Protein AF-A0A2U2RQ78-F1 (afdb_monomer_lite)

Sequence (91 aa):
MHPFADDNGRTGRQILNMMLMQAGYEPIAIRHDAGSTYAGRLEQWQAYGNPVPLACMVADCVVREQCRIGKIVSDIRRGHPIAGHARGIRE

Organism: Bifidobacterium longum (NCBI:txid216816)

Foldseek 3Di:
DQPDPDCSVVVVLVVVQVVCVVVVAHRFDPDPDPPLPCVVLVCCCVVVVDNVSNVVSVVVRSVVVVVVVVVQVVCVVVVHPRPDPPDDPDD

pLDDT: mean 85.15, std 15.86, range [39.53, 97.62]

InterPro domains:
  IPR003812 Fido domain [PS51459] (1-60)
  IPR036597 Fido-like domain superfamily [G3DSA:1.10.3290.10] (1-76)
  IPR036597 Fido-like domain superfamily [SSF140931] (2-74)

Structure (mmCIF, N/CA/C/O backbone):
data_AF-A0A2U2RQ78-F1
#
_entry.id   AF-A0A2U2RQ78-F1
#
loop_
_atom_site.group_PDB
_atom_site.id
_atom_site.type_symbol
_atom_site.label_atom_id
_atom_site.label_alt_id
_atom_site.label_comp_id
_atom_site.label_asym_id
_atom_site.label_entity_id
_atom_site.label_seq_id
_atom_site.pdbx_PDB_ins_code
_atom_site.Cartn_x
_atom_site.Cartn_y
_atom_site.Cartn_z
_atom_site.occupancy
_atom_site.B_iso_or_equiv
_atom_site.auth_seq_id
_atom_site.auth_comp_id
_atom_site.auth_asym_id
_atom_site.auth_atom_id
_atom_site.pdbx_PDB_model_num
ATOM 1 N N . MET A 1 1 ? 5.100 6.383 -16.015 1.00 67.56 1 MET A N 1
ATOM 2 C CA . MET A 1 1 ? 4.999 7.859 -15.942 1.00 67.56 1 MET A CA 1
ATOM 3 C C . MET A 1 1 ? 5.694 8.330 -14.669 1.00 67.56 1 MET A C 1
ATOM 5 O O . MET A 1 1 ? 5.412 7.767 -13.620 1.00 67.56 1 MET A O 1
ATOM 9 N N . HIS A 1 2 ? 6.610 9.297 -14.766 1.00 83.00 2 HIS A N 1
ATOM 10 C CA . HIS A 1 2 ? 7.363 9.896 -13.648 1.00 83.00 2 HIS A CA 1
ATOM 11 C C . HIS A 1 2 ? 7.381 11.425 -13.861 1.00 83.00 2 HIS A C 1
ATOM 13 O O . HIS A 1 2 ? 8.374 11.961 -14.343 1.00 83.00 2 HIS A O 1
ATOM 19 N N . PRO A 1 3 ? 6.232 12.106 -13.683 1.00 89.56 3 PRO A N 1
ATOM 20 C CA . PRO A 1 3 ? 6.042 13.477 -14.165 1.00 89.56 3 PRO A CA 1
ATOM 21 C C . PRO A 1 3 ? 6.747 14.558 -13.334 1.00 89.56 3 PRO A C 1
ATOM 23 O O . PRO A 1 3 ? 6.887 15.679 -13.813 1.00 89.56 3 PRO A O 1
ATOM 26 N N . PHE A 1 4 ? 7.165 14.257 -12.103 1.00 91.56 4 PHE A N 1
ATOM 27 C CA . PHE A 1 4 ? 7.844 15.215 -11.225 1.00 91.56 4 PHE A CA 1
ATOM 28 C C . PHE A 1 4 ? 9.353 14.962 -11.182 1.00 91.56 4 PHE A C 1
ATOM 30 O O . PHE A 1 4 ? 9.789 13.833 -11.400 1.00 91.56 4 PHE A O 1
ATOM 37 N N . ALA A 1 5 ? 10.139 15.993 -10.859 1.00 87.44 5 ALA A N 1
ATOM 38 C CA . ALA A 1 5 ? 11.597 15.884 -10.730 1.00 87.44 5 ALA A CA 1
ATOM 39 C C . ALA A 1 5 ? 12.036 14.993 -9.552 1.00 87.44 5 ALA A C 1
ATOM 41 O O . ALA A 1 5 ? 13.073 14.344 -9.628 1.00 87.44 5 ALA A O 1
ATOM 42 N N . ASP A 1 6 ? 11.232 14.945 -8.489 1.00 87.12 6 ASP A N 1
ATOM 43 C CA . ASP A 1 6 ? 11.401 14.048 -7.348 1.00 87.12 6 ASP A CA 1
ATOM 44 C C . ASP A 1 6 ? 10.012 13.683 -6.787 1.00 87.12 6 ASP A C 1
ATOM 46 O O . ASP A 1 6 ? 8.985 14.196 -7.238 1.00 87.12 6 ASP A O 1
ATOM 50 N N . ASP A 1 7 ? 9.953 12.789 -5.805 1.00 86.81 7 ASP A N 1
ATOM 51 C CA . ASP A 1 7 ? 8.767 12.507 -4.986 1.00 86.81 7 ASP A CA 1
ATOM 52 C C . ASP A 1 7 ? 7.581 11.819 -5.646 1.00 86.81 7 ASP A C 1
ATOM 54 O O . ASP A 1 7 ? 6.548 11.600 -5.008 1.00 86.81 7 ASP A O 1
ATOM 58 N N . ASN A 1 8 ? 7.754 11.315 -6.861 1.00 88.94 8 ASN A N 1
ATOM 59 C CA . ASN A 1 8 ? 6.751 10.501 -7.546 1.00 88.94 8 ASN A CA 1
ATOM 60 C C . ASN A 1 8 ? 6.259 9.320 -6.690 1.00 88.94 8 ASN A C 1
ATOM 62 O O . ASN A 1 8 ? 5.071 9.000 -6.691 1.00 88.94 8 ASN A O 1
ATOM 66 N N . GLY A 1 9 ? 7.144 8.704 -5.898 1.00 87.50 9 GLY A N 1
ATOM 67 C CA . GLY A 1 9 ? 6.768 7.636 -4.970 1.00 87.50 9 GLY A CA 1
ATOM 68 C C . GLY A 1 9 ? 5.883 8.114 -3.811 1.00 87.50 9 GLY A C 1
ATOM 69 O O . GLY A 1 9 ? 4.949 7.407 -3.431 1.00 87.50 9 GLY A O 1
ATOM 70 N N . ARG A 1 10 ? 6.149 9.306 -3.252 1.00 89.31 10 ARG A N 1
ATOM 71 C CA . ARG A 1 10 ? 5.308 9.909 -2.203 1.00 89.31 10 ARG A CA 1
ATOM 72 C C . ARG A 1 10 ? 3.943 10.273 -2.779 1.00 89.31 10 ARG A C 1
ATOM 74 O O . ARG A 1 10 ? 2.934 9.814 -2.249 1.00 89.31 10 ARG A O 1
ATOM 81 N N . THR A 1 11 ? 3.918 10.997 -3.895 1.00 92.56 11 THR A N 1
ATOM 82 C CA . THR A 1 11 ? 2.686 11.410 -4.578 1.00 92.56 11 THR A CA 1
ATOM 83 C C . THR A 1 11 ? 1.842 10.213 -5.011 1.00 92.56 11 THR A C 1
ATOM 85 O O . THR A 1 11 ? 0.643 10.190 -4.753 1.00 92.56 11 THR A O 1
ATOM 88 N N . GLY A 1 12 ? 2.454 9.166 -5.574 1.00 91.38 12 GLY A N 1
ATOM 89 C CA . GLY A 1 12 ? 1.745 7.949 -5.974 1.00 91.38 12 GLY A CA 1
ATOM 90 C C . GLY A 1 12 ? 1.041 7.252 -4.808 1.00 91.38 12 GLY A C 1
ATOM 91 O O . GLY A 1 12 ? -0.107 6.835 -4.945 1.00 91.38 12 GLY A O 1
ATOM 92 N N . ARG A 1 13 ? 1.677 7.187 -3.630 1.00 92.06 13 ARG A N 1
ATOM 93 C CA . ARG A 1 13 ? 1.036 6.636 -2.424 1.00 92.06 13 ARG A CA 1
ATOM 94 C C . ARG A 1 13 ? -0.099 7.518 -1.906 1.00 92.06 13 ARG A C 1
ATOM 96 O O . ARG A 1 13 ? -1.097 6.982 -1.436 1.00 92.06 13 ARG A O 1
ATOM 103 N N . GLN A 1 14 ? 0.025 8.842 -2.008 1.00 94.50 14 GLN A N 1
ATOM 104 C CA . GLN A 1 14 ? -1.071 9.741 -1.634 1.00 94.50 14 GLN A CA 1
ATOM 105 C C . GLN A 1 14 ? -2.271 9.589 -2.568 1.00 94.50 14 GLN A C 1
ATOM 107 O O . GLN A 1 14 ? -3.398 9.499 -2.094 1.00 94.50 14 GLN A O 1
ATOM 112 N N . ILE A 1 15 ? -2.035 9.473 -3.877 1.00 94.94 15 ILE A N 1
ATOM 113 C CA . ILE A 1 15 ? -3.094 9.201 -4.856 1.00 94.94 15 ILE A CA 1
ATOM 114 C C . ILE A 1 15 ? -3.757 7.846 -4.578 1.00 94.94 15 ILE A C 1
ATOM 116 O O . ILE A 1 15 ? -4.981 7.762 -4.566 1.00 94.94 15 ILE A O 1
ATOM 120 N N . LEU A 1 16 ? -2.975 6.799 -4.290 1.00 94.00 16 LEU A N 1
ATOM 121 C CA . LEU A 1 16 ? -3.513 5.493 -3.896 1.00 94.00 16 LEU A CA 1
ATOM 122 C C . LEU A 1 16 ? -4.434 5.606 -2.672 1.00 94.00 16 LEU A C 1
ATOM 124 O O . LEU A 1 16 ? -5.550 5.093 -2.693 1.00 94.00 16 LEU A O 1
ATOM 128 N N . ASN A 1 17 ? -3.993 6.299 -1.621 1.00 96.19 17 ASN A N 1
ATOM 129 C CA . ASN A 1 17 ? -4.811 6.504 -0.426 1.00 96.19 17 ASN A CA 1
ATOM 130 C C . ASN A 1 17 ? -6.062 7.337 -0.719 1.00 96.19 17 ASN A C 1
ATOM 132 O O . ASN A 1 17 ? -7.128 7.023 -0.200 1.00 96.19 17 ASN A O 1
ATOM 136 N N . MET A 1 18 ? -5.971 8.348 -1.584 1.00 97.56 18 MET A N 1
ATOM 137 C CA . MET A 1 18 ? -7.138 9.104 -2.037 1.00 97.56 18 MET A CA 1
ATOM 138 C C . MET A 1 18 ? -8.161 8.195 -2.733 1.00 97.56 18 MET A C 1
ATOM 140 O O . MET A 1 18 ? -9.342 8.262 -2.406 1.00 97.56 18 MET A O 1
ATOM 144 N N . MET A 1 19 ? -7.721 7.315 -3.637 1.00 96.88 19 MET A N 1
ATOM 145 C CA . MET A 1 19 ? -8.600 6.357 -4.321 1.00 96.88 19 MET A CA 1
ATOM 146 C C . MET A 1 19 ? -9.254 5.373 -3.343 1.00 96.88 19 MET A C 1
ATOM 148 O O . MET A 1 19 ? -10.445 5.093 -3.459 1.00 96.88 19 MET A O 1
ATOM 152 N N . LEU A 1 20 ? -8.501 4.879 -2.354 1.00 96.44 20 LEU A N 1
ATOM 153 C CA . LEU A 1 20 ? -9.036 4.014 -1.297 1.00 96.44 20 LEU A CA 1
ATOM 154 C C . LEU A 1 20 ? -10.127 4.729 -0.490 1.00 96.44 20 LEU A C 1
ATOM 156 O O . LEU A 1 20 ? -11.215 4.181 -0.324 1.00 96.44 20 LEU A O 1
ATOM 160 N N . MET A 1 21 ? -9.876 5.974 -0.076 1.00 96.38 21 MET A N 1
ATOM 161 C CA . MET A 1 21 ? -10.851 6.789 0.657 1.00 96.38 21 MET A CA 1
ATOM 162 C C . MET A 1 21 ? -12.106 7.081 -0.170 1.00 96.38 21 MET A C 1
ATOM 164 O O . MET A 1 21 ? -13.214 6.982 0.348 1.00 96.38 21 MET A O 1
ATOM 168 N N . GLN A 1 22 ? -11.962 7.375 -1.466 1.00 97.62 22 GLN A N 1
ATOM 169 C CA . GLN A 1 22 ? -13.105 7.549 -2.372 1.00 97.62 22 GLN A CA 1
ATOM 170 C C . GLN A 1 22 ? -13.958 6.278 -2.503 1.00 97.62 22 GLN A C 1
ATOM 172 O O . GLN A 1 22 ? -15.164 6.373 -2.711 1.00 97.62 22 GLN A O 1
ATOM 177 N N . ALA A 1 23 ? -13.347 5.102 -2.348 1.00 96.81 23 ALA A N 1
ATOM 178 C CA . ALA A 1 23 ? -14.030 3.812 -2.332 1.00 96.81 23 ALA A CA 1
ATOM 179 C C . ALA A 1 23 ? -14.535 3.390 -0.932 1.00 96.81 23 ALA A C 1
ATOM 181 O O . ALA A 1 23 ? -15.066 2.291 -0.787 1.00 96.81 23 ALA A O 1
ATOM 182 N N . GLY A 1 24 ? -14.387 4.236 0.095 1.00 95.19 24 GLY A N 1
ATOM 183 C CA . GLY A 1 24 ? -14.847 3.962 1.462 1.00 95.19 24 GLY A CA 1
ATOM 184 C C . GLY A 1 24 ? -13.886 3.128 2.314 1.00 95.19 24 GLY A C 1
ATOM 185 O O . GLY A 1 24 ? -14.274 2.651 3.380 1.00 95.19 24 GLY A O 1
ATOM 186 N N . TYR A 1 25 ? -12.642 2.943 1.868 1.00 95.12 25 TYR A N 1
ATOM 187 C CA . TYR A 1 25 ? -11.587 2.309 2.655 1.00 95.12 25 TYR A CA 1
ATOM 188 C C . TYR A 1 25 ? -10.762 3.347 3.415 1.00 95.12 25 TYR A C 1
ATOM 190 O O . TYR A 1 25 ? -10.527 4.458 2.947 1.00 95.12 25 TYR A O 1
ATOM 198 N N . GLU A 1 26 ? -10.255 2.950 4.575 1.00 92.94 26 GLU A N 1
ATOM 199 C CA . GLU A 1 26 ? -9.308 3.755 5.342 1.00 92.94 26 GLU A CA 1
ATOM 200 C C . GLU A 1 26 ? -7.949 3.844 4.625 1.00 92.94 26 GLU A C 1
ATOM 202 O O . GLU A 1 26 ? -7.534 2.885 3.958 1.00 92.94 26 GLU A O 1
ATOM 207 N N . PRO A 1 27 ? -7.225 4.971 4.756 1.00 94.44 27 PRO A N 1
ATOM 208 C CA . PRO A 1 27 ? -5.909 5.119 4.157 1.00 94.44 27 PRO A CA 1
ATOM 209 C C . PRO A 1 27 ? -4.925 4.119 4.770 1.00 94.44 27 PRO A C 1
ATOM 211 O O . PRO A 1 27 ? -4.919 3.871 5.977 1.00 94.44 27 PRO A O 1
ATOM 214 N N . ILE A 1 28 ? -4.045 3.573 3.934 1.00 94.44 28 ILE A N 1
ATOM 215 C CA . ILE A 1 28 ? -3.092 2.547 4.347 1.00 94.44 28 ILE A CA 1
ATOM 216 C C . ILE A 1 28 ? -1.688 3.108 4.556 1.00 94.44 28 ILE A C 1
ATOM 218 O O . ILE A 1 28 ? -1.213 3.996 3.841 1.00 94.44 28 ILE A O 1
ATOM 222 N N . ALA A 1 29 ? -0.983 2.513 5.517 1.00 90.00 29 ALA A N 1
ATOM 223 C CA . ALA A 1 29 ? 0.437 2.739 5.734 1.00 90.00 29 ALA A CA 1
ATOM 224 C C . ALA A 1 29 ? 1.254 1.614 5.081 1.00 90.00 29 ALA A C 1
ATOM 226 O O . ALA A 1 29 ? 1.429 0.526 5.638 1.00 90.00 29 ALA A O 1
ATOM 227 N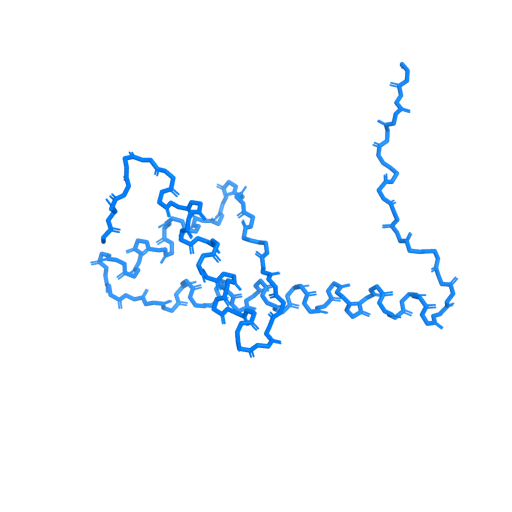 N . ILE A 1 30 ? 1.798 1.888 3.895 1.00 86.94 30 ILE A N 1
ATOM 228 C CA . ILE A 1 30 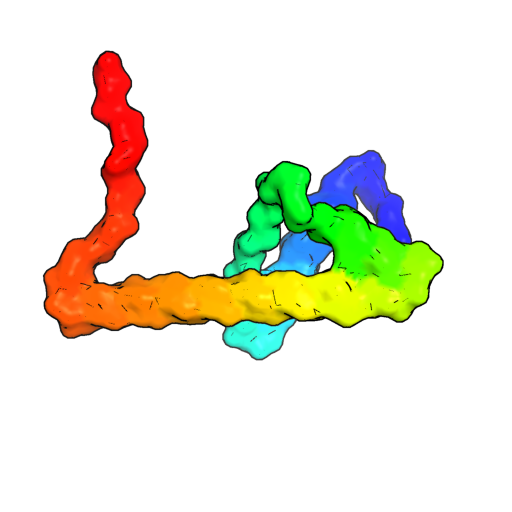? 2.776 1.002 3.257 1.00 86.94 30 ILE A CA 1
ATOM 229 C C . ILE A 1 30 ? 4.130 1.262 3.921 1.00 86.94 30 ILE A C 1
ATOM 231 O O . ILE A 1 30 ? 4.777 2.280 3.664 1.00 86.94 30 ILE A O 1
ATOM 235 N N . ARG A 1 31 ? 4.535 0.361 4.822 1.00 75.69 31 ARG A N 1
ATOM 236 C CA . ARG A 1 31 ? 5.819 0.454 5.525 1.00 75.69 31 ARG A CA 1
ATOM 237 C C . ARG A 1 31 ? 6.973 0.331 4.535 1.00 75.69 31 ARG A C 1
ATOM 239 O O . ARG A 1 31 ? 6.988 -0.565 3.700 1.00 75.69 31 ARG A O 1
ATOM 246 N N . HIS A 1 32 ? 7.961 1.204 4.694 1.00 65.25 32 HIS A N 1
ATOM 247 C CA . HIS A 1 32 ? 9.276 1.025 4.098 1.00 65.25 32 HIS A CA 1
ATOM 248 C C . HIS A 1 32 ? 10.054 0.045 4.982 1.00 65.25 32 HIS A C 1
ATOM 250 O O . HIS A 1 32 ? 10.749 0.454 5.911 1.00 65.25 32 HIS A O 1
ATOM 256 N N . ASP A 1 33 ? 9.852 -1.254 4.794 1.00 56.03 33 ASP A N 1
ATOM 257 C CA . ASP A 1 33 ? 10.692 -2.262 5.431 1.00 56.03 33 ASP A CA 1
ATOM 258 C C . ASP A 1 33 ? 11.847 -2.655 4.506 1.00 56.03 33 ASP A C 1
ATOM 260 O O . ASP A 1 33 ? 11.761 -2.581 3.284 1.00 56.03 33 ASP A O 1
ATOM 264 N N . ALA A 1 34 ? 12.963 -3.070 5.105 1.00 51.81 34 ALA A N 1
ATOM 265 C CA . ALA A 1 34 ? 14.165 -3.472 4.376 1.00 51.81 34 ALA A CA 1
ATOM 266 C C . ALA A 1 34 ? 13.972 -4.747 3.521 1.00 51.81 34 ALA A C 1
ATOM 268 O O . ALA A 1 34 ? 14.902 -5.155 2.834 1.00 51.81 34 ALA A O 1
ATOM 269 N N . GLY A 1 35 ? 12.792 -5.385 3.573 1.00 54.69 35 GLY A N 1
ATOM 270 C CA . GLY A 1 35 ? 12.528 -6.698 2.976 1.00 54.69 35 GLY A CA 1
ATOM 271 C C . GLY A 1 35 ? 11.220 -6.845 2.190 1.00 54.69 35 GLY A C 1
ATOM 272 O O . GLY A 1 35 ? 11.074 -7.838 1.483 1.00 54.69 35 GLY A O 1
ATOM 273 N N . SER A 1 36 ? 10.277 -5.897 2.241 1.00 62.25 36 SER A N 1
ATOM 274 C CA . SER A 1 36 ? 9.121 -5.876 1.340 1.00 62.25 36 SER A CA 1
ATOM 275 C C . SER A 1 36 ? 9.315 -4.722 0.361 1.00 62.25 36 SER A C 1
ATOM 277 O O . SER A 1 36 ? 9.052 -3.546 0.616 1.00 62.25 36 SER A O 1
ATOM 279 N N . THR A 1 37 ? 9.855 -5.072 -0.800 1.00 74.31 37 THR A N 1
ATOM 280 C CA . THR A 1 37 ? 10.156 -4.118 -1.854 1.00 74.31 37 THR A CA 1
ATOM 281 C C . THR A 1 37 ? 8.839 -3.698 -2.497 1.00 74.31 37 THR A C 1
ATOM 283 O O . THR A 1 37 ? 8.466 -4.197 -3.550 1.00 74.31 37 THR A O 1
ATOM 286 N N . TYR A 1 38 ? 8.103 -2.761 -1.890 1.00 85.81 38 TYR A N 1
ATOM 287 C CA . TYR A 1 38 ? 7.046 -2.015 -2.589 1.00 85.81 38 TYR A CA 1
ATOM 288 C C . TYR A 1 38 ? 7.513 -1.651 -4.008 1.00 85.81 38 TYR A C 1
ATOM 290 O O . TYR A 1 38 ? 6.793 -1.871 -4.974 1.00 85.81 38 TYR A O 1
ATOM 298 N N . ALA A 1 39 ? 8.770 -1.201 -4.117 1.00 86.00 39 ALA A N 1
ATOM 299 C CA . ALA A 1 39 ? 9.465 -0.955 -5.374 1.00 86.00 39 ALA A CA 1
ATOM 300 C C . ALA A 1 39 ? 9.553 -2.191 -6.287 1.00 86.00 39 ALA A C 1
ATOM 302 O O . ALA A 1 39 ? 9.219 -2.083 -7.454 1.00 86.00 39 ALA A O 1
ATOM 303 N N . GLY A 1 40 ? 9.922 -3.364 -5.770 1.00 89.75 40 GLY A N 1
ATOM 304 C CA . GLY A 1 40 ? 10.015 -4.606 -6.546 1.00 89.75 40 GLY A CA 1
ATOM 305 C C . GLY A 1 40 ? 8.648 -5.159 -6.952 1.00 89.75 40 GLY A C 1
ATOM 306 O O . GLY A 1 40 ? 8.468 -5.629 -8.066 1.00 89.75 40 GLY A O 1
ATOM 307 N N . ARG A 1 41 ? 7.626 -5.048 -6.096 1.00 91.00 41 ARG A N 1
ATOM 308 C CA . ARG A 1 41 ? 6.240 -5.389 -6.463 1.00 91.00 41 ARG A CA 1
ATOM 309 C C . ARG A 1 41 ? 5.683 -4.430 -7.515 1.00 91.00 41 ARG A C 1
ATOM 311 O O . ARG A 1 41 ? 4.942 -4.855 -8.394 1.00 91.00 41 ARG A O 1
ATOM 318 N N . LEU A 1 42 ? 6.043 -3.151 -7.429 1.00 89.56 42 LEU A N 1
ATOM 319 C CA . LEU A 1 42 ? 5.711 -2.153 -8.440 1.00 89.56 42 LEU A CA 1
ATOM 320 C C . LEU A 1 42 ? 6.457 -2.426 -9.754 1.00 89.56 42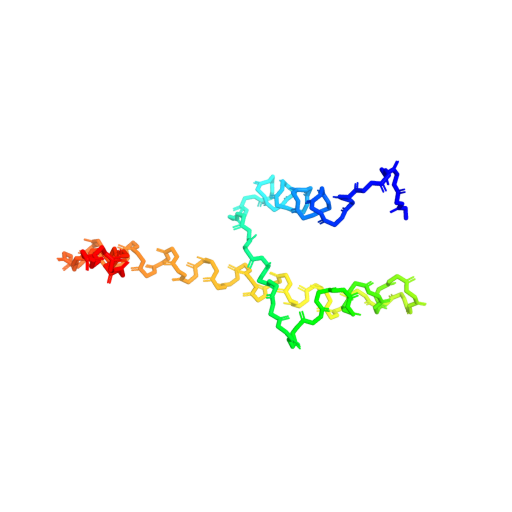 LEU A C 1
ATOM 322 O O . LEU A 1 42 ? 5.850 -2.343 -10.816 1.00 89.56 42 LEU A O 1
ATOM 326 N N . GLU A 1 43 ? 7.728 -2.816 -9.685 1.00 91.00 43 GLU A N 1
ATOM 327 C CA . GLU A 1 43 ? 8.533 -3.238 -10.833 1.00 91.00 43 GLU A CA 1
ATOM 328 C C . GLU A 1 43 ? 7.935 -4.476 -11.510 1.00 91.00 43 GLU A C 1
ATOM 330 O O . GLU A 1 43 ? 7.819 -4.489 -12.731 1.00 91.00 43 GLU A O 1
ATOM 335 N N . GLN A 1 44 ? 7.448 -5.464 -10.746 1.00 94.50 44 GLN A N 1
ATOM 336 C CA . GLN A 1 44 ? 6.744 -6.628 -11.306 1.00 94.50 44 GLN A CA 1
ATOM 337 C C . GLN A 1 44 ? 5.570 -6.224 -12.202 1.00 94.50 44 GLN A C 1
ATOM 339 O O . GLN A 1 44 ? 5.332 -6.834 -13.246 1.00 94.50 44 GLN A O 1
ATOM 344 N N . TRP A 1 45 ? 4.869 -5.153 -11.838 1.00 94.25 45 TRP A N 1
ATOM 345 C CA . TRP A 1 45 ? 3.820 -4.613 -12.684 1.00 94.25 45 TRP A CA 1
ATOM 346 C C . TRP A 1 45 ? 4.380 -3.800 -13.855 1.00 94.25 45 TRP A C 1
ATOM 348 O O . TRP A 1 45 ? 3.968 -4.002 -14.993 1.00 94.25 45 TRP A O 1
ATOM 358 N N . GLN A 1 46 ? 5.325 -2.896 -13.606 1.00 91.19 46 GLN A N 1
ATOM 359 C CA . GLN A 1 46 ? 5.831 -1.968 -14.621 1.00 91.19 46 GLN A CA 1
ATOM 360 C C . GLN A 1 46 ? 6.650 -2.650 -15.722 1.00 91.19 46 GLN A C 1
ATOM 362 O O . GLN A 1 46 ? 6.500 -2.298 -16.888 1.00 91.19 46 GLN A O 1
ATOM 367 N N . ALA A 1 47 ? 7.513 -3.595 -15.353 1.00 94.75 47 ALA A N 1
ATOM 368 C CA . ALA A 1 47 ? 8.428 -4.273 -16.264 1.00 94.75 47 ALA A CA 1
ATOM 369 C C . ALA A 1 47 ? 7.826 -5.553 -16.857 1.00 94.75 47 ALA A C 1
ATOM 371 O O . ALA A 1 47 ? 8.078 -5.862 -18.019 1.00 94.75 47 ALA A O 1
ATOM 372 N N . TYR A 1 48 ? 7.005 -6.277 -16.086 1.00 96.00 48 TYR A N 1
ATOM 373 C CA . TYR A 1 48 ? 6.495 -7.597 -16.481 1.00 96.00 48 TYR A CA 1
ATOM 374 C C . TYR A 1 48 ? 4.968 -7.660 -16.609 1.00 96.00 48 TYR A C 1
ATOM 376 O O . TYR A 1 48 ? 4.417 -8.724 -16.882 1.00 96.00 48 TYR A O 1
ATOM 384 N N . GLY A 1 49 ? 4.259 -6.544 -16.410 1.00 96.50 49 GLY A N 1
ATOM 385 C CA . GLY A 1 49 ? 2.804 -6.484 -16.559 1.00 96.50 49 GLY A CA 1
ATOM 386 C C . GLY A 1 49 ? 2.027 -7.265 -15.496 1.00 96.50 49 GLY A C 1
ATOM 387 O O . GLY A 1 49 ? 0.831 -7.474 -15.669 1.00 96.50 49 GLY A O 1
ATOM 388 N N . ASN A 1 50 ? 2.671 -7.696 -14.405 1.00 96.56 50 ASN A N 1
ATOM 389 C CA . ASN A 1 50 ? 2.045 -8.495 -13.355 1.00 96.56 50 ASN A CA 1
ATOM 390 C C . ASN A 1 50 ? 1.625 -7.625 -12.149 1.00 96.56 50 ASN A C 1
ATOM 392 O O . ASN A 1 50 ? 2.465 -7.321 -11.299 1.00 96.56 50 ASN A O 1
ATOM 396 N N . PRO A 1 51 ? 0.337 -7.248 -12.016 1.00 95.31 51 PRO A N 1
ATOM 397 C CA . PRO A 1 51 ? -0.131 -6.405 -10.916 1.00 95.31 51 PRO A CA 1
ATOM 398 C C . PRO A 1 51 ? -0.341 -7.174 -9.605 1.00 95.31 51 PRO A C 1
ATOM 400 O O . PRO A 1 51 ? -0.463 -6.554 -8.546 1.00 95.31 51 PRO A O 1
ATOM 403 N N . VAL A 1 52 ? -0.412 -8.511 -9.657 1.00 96.25 52 VAL A N 1
ATOM 404 C CA . VAL A 1 52 ? -0.846 -9.357 -8.534 1.00 96.25 52 VAL A CA 1
ATOM 405 C C . VAL A 1 52 ? -0.012 -9.120 -7.269 1.00 96.25 52 VAL A C 1
ATOM 407 O O . VAL A 1 52 ? -0.612 -8.891 -6.218 1.00 96.25 52 VAL A O 1
ATOM 410 N N . PRO A 1 53 ? 1.337 -9.074 -7.319 1.00 94.12 53 PRO A N 1
ATOM 411 C CA . PRO A 1 53 ? 2.141 -8.860 -6.118 1.00 94.12 53 PRO A CA 1
ATOM 412 C C . PRO A 1 53 ? 1.844 -7.527 -5.424 1.00 94.12 53 PRO A C 1
ATOM 414 O O . PRO A 1 53 ? 1.797 -7.467 -4.193 1.00 94.12 53 PRO A O 1
ATOM 417 N N . LEU A 1 54 ? 1.638 -6.456 -6.199 1.00 92.25 54 LEU A N 1
ATOM 418 C CA . LEU A 1 54 ? 1.326 -5.137 -5.653 1.00 92.25 54 LEU A CA 1
ATOM 419 C C . LEU A 1 54 ? -0.092 -5.103 -5.073 1.00 92.25 54 LEU A C 1
ATOM 421 O O . LEU A 1 54 ? -0.279 -4.605 -3.963 1.00 92.25 54 LEU A O 1
ATOM 425 N N . ALA A 1 55 ? -1.068 -5.662 -5.792 1.00 94.06 55 ALA A N 1
ATOM 426 C CA . ALA A 1 55 ? -2.461 -5.717 -5.359 1.00 94.06 55 ALA A CA 1
ATOM 427 C C . ALA A 1 55 ? -2.625 -6.502 -4.047 1.00 94.06 55 ALA A C 1
ATOM 429 O O . ALA A 1 55 ? -3.263 -6.005 -3.119 1.00 94.06 55 ALA A O 1
ATOM 430 N N . CYS A 1 56 ? -1.990 -7.674 -3.928 1.00 94.19 56 CYS A N 1
ATOM 431 C CA . CYS A 1 56 ? -1.995 -8.464 -2.693 1.00 94.19 56 CYS A CA 1
ATOM 432 C C . CYS A 1 56 ? -1.412 -7.677 -1.513 1.00 94.19 56 CYS A C 1
ATOM 434 O O . CYS A 1 56 ? -2.019 -7.619 -0.451 1.00 94.19 56 CYS A O 1
ATOM 436 N N . MET A 1 57 ? -0.281 -6.993 -1.710 1.00 92.75 57 MET A N 1
ATOM 437 C CA . MET A 1 57 ? 0.315 -6.170 -0.656 1.00 92.75 57 MET A CA 1
ATOM 438 C C . MET A 1 57 ? -0.606 -5.017 -0.222 1.00 92.75 57 MET A C 1
ATOM 440 O O . MET A 1 57 ? -0.683 -4.714 0.971 1.00 92.75 57 MET A O 1
ATOM 444 N N . VAL A 1 58 ? -1.289 -4.353 -1.161 1.00 93.38 58 VAL A N 1
ATOM 445 C CA . VAL A 1 58 ? -2.273 -3.306 -0.833 1.00 93.38 58 VAL A CA 1
ATOM 446 C C . VAL A 1 58 ? -3.426 -3.899 -0.023 1.00 93.38 58 VAL A C 1
ATOM 448 O O . VAL A 1 58 ? -3.758 -3.350 1.027 1.00 93.38 58 VAL A O 1
ATOM 451 N N . ALA A 1 59 ? -3.973 -5.043 -0.444 1.00 94.50 59 ALA A N 1
ATOM 452 C CA . ALA A 1 59 ? -5.033 -5.744 0.278 1.00 94.50 59 ALA A CA 1
ATOM 453 C C . ALA A 1 59 ? -4.609 -6.120 1.710 1.00 94.50 59 ALA A C 1
ATOM 455 O O . ALA A 1 59 ? -5.340 -5.834 2.658 1.00 94.50 59 ALA A O 1
ATOM 456 N N . ASP A 1 60 ? -3.399 -6.654 1.895 1.00 93.69 60 ASP A N 1
ATOM 457 C CA . ASP A 1 60 ? -2.852 -6.973 3.219 1.00 93.69 60 ASP A CA 1
ATOM 458 C C . ASP A 1 60 ? -2.764 -5.736 4.120 1.00 93.69 60 ASP A C 1
ATOM 460 O O . ASP A 1 60 ? -3.008 -5.807 5.327 1.00 93.69 60 ASP A O 1
ATOM 464 N N . CYS A 1 61 ? -2.402 -4.582 3.551 1.00 93.69 61 CYS A N 1
ATOM 465 C CA . CYS A 1 61 ? -2.351 -3.334 4.303 1.00 93.69 61 CYS A CA 1
ATOM 466 C C . CYS A 1 61 ? -3.753 -2.855 4.700 1.00 93.69 61 CYS A C 1
ATOM 468 O O . CYS A 1 61 ? -3.929 -2.435 5.842 1.00 93.69 61 CYS A O 1
ATOM 470 N N . VAL A 1 62 ? -4.744 -2.972 3.811 1.00 95.12 62 VAL A N 1
ATOM 471 C CA . VAL A 1 62 ? -6.147 -2.645 4.119 1.00 95.12 62 VAL A CA 1
ATOM 472 C C . VAL A 1 62 ? -6.663 -3.519 5.262 1.00 95.12 62 VAL A C 1
ATOM 474 O O . VAL A 1 62 ? -7.178 -2.994 6.248 1.00 95.12 62 VAL A O 1
ATOM 477 N N . VAL A 1 63 ? -6.467 -4.839 5.178 1.00 95.06 63 VAL A N 1
ATOM 478 C CA . VAL A 1 63 ? -6.876 -5.782 6.233 1.00 95.06 63 VAL A CA 1
ATOM 479 C C . VAL A 1 63 ? -6.212 -5.425 7.562 1.00 95.06 63 VAL A C 1
ATOM 481 O O . VAL A 1 63 ? -6.877 -5.363 8.594 1.00 95.06 63 VAL A O 1
ATOM 484 N N . ARG A 1 64 ? -4.908 -5.125 7.548 1.00 93.75 64 ARG A N 1
ATOM 485 C CA . ARG A 1 64 ? -4.164 -4.743 8.754 1.00 93.75 64 ARG A CA 1
ATOM 486 C C . ARG A 1 64 ? -4.721 -3.479 9.407 1.00 93.7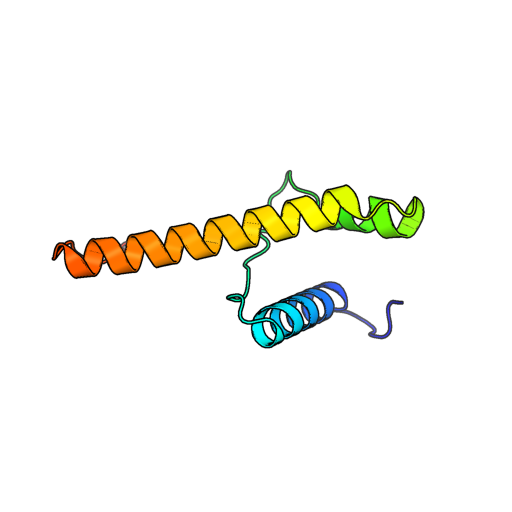5 64 ARG A C 1
ATOM 488 O O . ARG A 1 64 ? -4.889 -3.467 10.627 1.00 93.75 64 ARG A O 1
ATOM 495 N N . GLU A 1 65 ? -5.004 -2.435 8.628 1.00 93.12 65 GLU A N 1
ATOM 496 C CA . GLU A 1 65 ? -5.565 -1.192 9.167 1.00 93.12 65 GLU A CA 1
ATOM 497 C C . GLU A 1 65 ? -6.984 -1.394 9.704 1.00 93.12 65 GLU A C 1
ATOM 499 O O . GLU A 1 65 ? -7.283 -0.943 10.812 1.00 93.12 65 GLU A O 1
ATOM 504 N N . GLN A 1 66 ? -7.829 -2.162 9.008 1.00 93.00 66 GLN A N 1
ATOM 505 C CA . GLN A 1 66 ? -9.157 -2.507 9.520 1.00 93.00 66 GLN A CA 1
ATOM 506 C C . GLN A 1 66 ? -9.084 -3.300 10.830 1.00 93.00 66 GLN A C 1
ATOM 508 O O . GLN A 1 66 ? -9.786 -2.973 11.788 1.00 93.00 66 GLN A O 1
ATOM 513 N N . CYS A 1 67 ? -8.195 -4.294 10.930 1.00 93.94 67 CYS A N 1
ATOM 514 C CA . CYS A 1 67 ? -7.972 -5.027 12.177 1.00 93.94 67 CYS A CA 1
ATOM 515 C C . CYS A 1 67 ? -7.478 -4.107 13.304 1.00 93.94 67 CYS A C 1
ATOM 517 O O . CYS A 1 67 ? -7.905 -4.257 14.451 1.00 93.94 67 CYS A O 1
ATOM 519 N N . ARG A 1 68 ? -6.600 -3.142 12.997 1.00 92.75 68 ARG A N 1
ATOM 520 C CA . ARG A 1 68 ? -6.091 -2.171 13.976 1.00 92.75 68 ARG A CA 1
ATOM 521 C C . ARG A 1 68 ? -7.215 -1.299 14.530 1.00 92.75 68 ARG A C 1
ATOM 523 O O . ARG A 1 68 ? -7.317 -1.150 15.746 1.00 92.75 68 ARG A O 1
ATOM 530 N N . ILE A 1 69 ? -8.069 -0.765 13.660 1.00 91.31 69 ILE A N 1
ATOM 531 C CA . ILE A 1 69 ? -9.236 0.034 14.058 1.00 91.31 69 ILE A CA 1
ATOM 532 C C . ILE A 1 69 ? -10.217 -0.823 14.859 1.00 91.31 69 ILE A C 1
ATOM 534 O O . ILE A 1 69 ? -10.640 -0.416 15.940 1.00 91.31 69 ILE A O 1
ATOM 538 N N . GLY A 1 70 ? -10.512 -2.038 14.390 1.00 93.19 70 GLY A N 1
ATOM 539 C CA . GLY A 1 70 ? -11.369 -2.985 15.098 1.00 93.19 70 GLY A CA 1
ATOM 540 C C . GLY A 1 70 ? -10.876 -3.263 16.518 1.00 93.19 70 GLY A C 1
ATOM 541 O O . GLY A 1 70 ? -11.673 -3.250 17.455 1.00 93.19 70 GLY A O 1
ATOM 542 N N . LYS A 1 71 ? -9.560 -3.424 16.706 1.00 93.62 71 LYS A N 1
ATOM 543 C CA . LYS A 1 71 ? -8.951 -3.573 18.033 1.00 93.62 71 LYS A CA 1
ATOM 544 C C . LYS A 1 71 ? -9.177 -2.339 18.907 1.00 93.62 71 LYS A C 1
ATOM 546 O O . LYS A 1 71 ? -9.666 -2.493 20.019 1.00 93.62 71 LYS A O 1
ATOM 551 N N . ILE A 1 72 ? -8.896 -1.139 18.395 1.00 91.81 72 ILE A N 1
ATOM 552 C CA . ILE A 1 72 ? -9.099 0.123 19.129 1.00 91.81 72 ILE A CA 1
ATOM 553 C C . ILE A 1 72 ? -10.559 0.262 19.579 1.00 91.81 72 ILE A C 1
ATOM 555 O O . ILE A 1 72 ? -10.824 0.490 20.756 1.00 91.81 72 ILE A O 1
ATOM 559 N N . VAL A 1 73 ? -11.513 0.067 18.665 1.00 93.12 73 VAL A N 1
ATOM 560 C CA . VAL A 1 73 ? -12.951 0.134 18.972 1.00 93.12 73 VAL A CA 1
ATOM 561 C C . VAL A 1 73 ? -13.335 -0.913 20.019 1.00 93.12 73 VAL A C 1
ATOM 563 O O . VAL A 1 73 ? -14.113 -0.637 20.932 1.00 93.12 73 VAL A O 1
ATOM 566 N N . SER A 1 74 ? -12.791 -2.123 19.906 1.00 93.69 74 SER A N 1
ATOM 567 C CA . SER A 1 74 ? -13.071 -3.213 20.833 1.00 93.69 74 SER A CA 1
ATOM 568 C C . SER A 1 74 ? -12.508 -2.955 22.235 1.00 93.69 74 SER A C 1
ATOM 570 O O . SER A 1 74 ? -13.194 -3.235 23.216 1.00 93.69 74 SER A O 1
ATOM 572 N N . ASP A 1 75 ? -11.309 -2.380 22.331 1.00 93.06 75 ASP A N 1
ATOM 573 C CA . ASP A 1 75 ? -10.677 -1.991 23.594 1.00 93.06 75 ASP A CA 1
ATOM 574 C C . ASP A 1 75 ? -11.473 -0.877 24.289 1.00 93.06 75 ASP A C 1
ATOM 576 O O . ASP A 1 75 ? -11.803 -1.011 25.468 1.00 93.06 75 ASP A O 1
ATOM 580 N N . ILE A 1 76 ? -11.903 0.149 23.541 1.00 92.56 76 ILE A N 1
ATOM 581 C CA . ILE A 1 76 ? -12.777 1.220 24.054 1.00 92.56 76 ILE A CA 1
ATOM 582 C C . ILE A 1 76 ? -14.079 0.635 24.614 1.00 92.56 76 ILE A C 1
ATOM 584 O O . ILE A 1 76 ? -14.474 0.959 25.732 1.00 92.56 76 ILE A O 1
ATOM 588 N N . ARG A 1 77 ? -14.736 -0.271 23.875 1.00 93.19 77 ARG A N 1
ATOM 589 C CA . ARG A 1 77 ? -15.992 -0.907 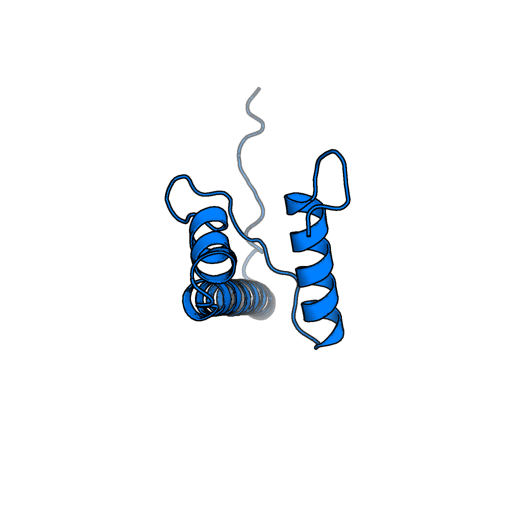24.319 1.00 93.19 77 ARG A CA 1
ATOM 590 C C . ARG A 1 77 ? -15.836 -1.748 25.586 1.00 93.19 77 ARG A C 1
ATOM 592 O O . ARG A 1 77 ? -16.815 -1.917 26.305 1.00 93.19 77 ARG A O 1
ATOM 599 N N . ARG A 1 78 ? -14.646 -2.297 25.847 1.00 93.75 78 ARG A N 1
ATOM 600 C CA . ARG A 1 78 ? -14.349 -3.100 27.046 1.00 93.75 78 ARG A CA 1
ATOM 601 C C . ARG A 1 78 ? -13.798 -2.276 28.213 1.00 93.75 78 ARG A C 1
ATOM 603 O O . ARG A 1 78 ? -13.531 -2.847 29.263 1.00 93.75 78 ARG A O 1
ATOM 610 N N . GLY A 1 79 ? -13.622 -0.963 28.046 1.00 89.88 79 GLY A N 1
ATOM 611 C CA . GLY A 1 79 ? -13.007 -0.104 29.061 1.00 89.88 79 GLY A CA 1
ATOM 612 C C . GLY A 1 79 ? -11.507 -0.350 29.243 1.00 89.88 79 GLY A C 1
ATOM 613 O O . GLY A 1 79 ? -10.945 0.028 30.268 1.00 89.88 79 GLY A O 1
ATOM 614 N N . HIS A 1 80 ? -10.846 -0.992 28.273 1.00 85.50 80 HIS A N 1
ATOM 615 C CA . HIS A 1 80 ? -9.396 -1.136 28.298 1.00 85.50 80 HIS A CA 1
ATOM 616 C C . HIS A 1 80 ? -8.737 0.212 27.984 1.00 85.50 80 HIS A C 1
ATOM 618 O O . HIS A 1 80 ? -9.221 0.944 27.114 1.00 85.50 80 HIS A O 1
ATOM 624 N N . PRO A 1 81 ? -7.611 0.545 28.637 1.00 76.75 81 PRO A N 1
ATOM 625 C CA . PRO A 1 81 ? -6.841 1.714 28.257 1.00 76.75 81 PRO A CA 1
ATOM 626 C C . PRO A 1 81 ? -6.416 1.576 26.793 1.00 76.75 81 PRO A C 1
ATOM 628 O O . PRO A 1 81 ? -5.814 0.580 26.388 1.00 76.75 81 PRO A O 1
ATOM 631 N N . ILE A 1 82 ? -6.737 2.592 25.995 1.00 70.25 82 ILE A N 1
ATOM 632 C CA . ILE A 1 82 ? -6.230 2.732 24.632 1.00 70.25 82 ILE A CA 1
ATOM 633 C C . ILE A 1 82 ? -4.707 2.737 24.723 1.00 70.25 82 ILE A C 1
ATOM 635 O O . ILE A 1 82 ? -4.136 3.604 25.382 1.00 70.25 82 ILE A O 1
ATOM 639 N N . ALA A 1 83 ? -4.059 1.740 24.116 1.00 64.19 83 ALA A N 1
ATOM 640 C CA . ALA A 1 83 ? -2.609 1.584 24.151 1.00 64.19 83 ALA A CA 1
ATOM 641 C C . ALA A 1 83 ? -1.932 2.785 23.464 1.00 64.19 83 ALA A C 1
ATOM 643 O O . ALA A 1 83 ? -1.669 2.782 22.261 1.00 64.19 83 ALA A O 1
ATOM 644 N N . GLY A 1 84 ? -1.701 3.839 24.243 1.00 53.31 84 GLY A N 1
ATOM 645 C CA . GLY A 1 84 ? -0.971 5.034 23.870 1.00 53.31 84 GLY A CA 1
ATOM 646 C C . GLY A 1 84 ? 0.530 4.786 23.930 1.00 53.31 84 GLY A C 1
ATOM 647 O O . GLY A 1 84 ? 1.033 4.012 24.742 1.00 53.31 84 GLY A O 1
ATOM 648 N N . HIS A 1 85 ? 1.237 5.453 23.031 1.00 48.38 85 HIS A N 1
ATOM 649 C CA . HIS A 1 85 ? 2.677 5.408 22.820 1.00 48.38 85 HIS A CA 1
ATOM 650 C C . HIS A 1 85 ? 3.462 5.885 24.065 1.00 48.38 85 HIS A C 1
ATOM 652 O O . HIS A 1 85 ? 3.988 6.989 24.090 1.00 48.38 85 HIS A O 1
ATOM 658 N N . ALA A 1 86 ? 3.592 5.058 25.103 1.00 44.75 86 ALA A N 1
ATOM 659 C CA . ALA A 1 86 ? 4.567 5.272 26.170 1.00 44.75 86 ALA A CA 1
ATOM 660 C C . ALA A 1 86 ? 5.934 4.719 25.729 1.00 44.75 86 ALA A C 1
ATOM 662 O O . ALA A 1 86 ? 6.382 3.668 26.182 1.00 44.75 86 ALA A O 1
ATOM 663 N N . ARG A 1 87 ? 6.604 5.413 24.803 1.00 45.94 87 ARG A N 1
ATOM 664 C CA . ARG A 1 87 ? 8.049 5.248 24.586 1.00 45.94 87 ARG A CA 1
ATOM 665 C C . ARG A 1 87 ? 8.758 6.566 24.872 1.00 45.94 87 ARG A C 1
ATOM 667 O O . ARG A 1 87 ? 8.891 7.401 23.994 1.00 45.94 87 ARG A O 1
ATOM 674 N N . GLY A 1 88 ? 9.192 6.683 26.128 1.00 40.12 88 GLY A N 1
ATOM 675 C CA . GLY A 1 88 ? 10.426 7.346 26.548 1.00 40.12 88 GLY A CA 1
ATOM 676 C C . GLY A 1 88 ? 10.580 8.824 26.210 1.00 40.12 88 GLY A C 1
ATOM 677 O O . GLY A 1 88 ? 11.303 9.160 25.282 1.00 40.12 88 GLY A O 1
ATOM 678 N N . ILE A 1 89 ? 10.049 9.691 27.070 1.00 46.97 89 ILE A N 1
ATOM 679 C CA . ILE A 1 89 ? 10.846 10.835 27.518 1.00 46.97 89 ILE A CA 1
ATOM 680 C C . ILE A 1 89 ? 11.679 10.277 28.673 1.00 46.97 89 ILE A C 1
ATOM 682 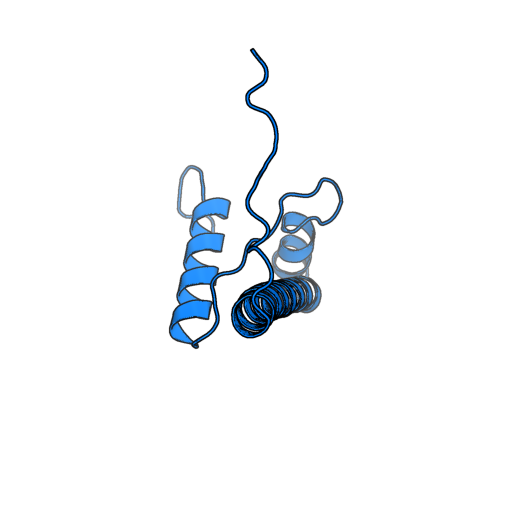O O . ILE A 1 89 ? 11.142 9.977 29.738 1.00 46.97 89 ILE A O 1
ATOM 686 N N . ARG A 1 90 ? 12.954 9.994 28.414 1.00 39.53 90 ARG A N 1
ATOM 687 C CA . ARG A 1 90 ? 13.960 9.872 29.469 1.00 39.53 90 ARG A CA 1
ATOM 688 C C . ARG A 1 90 ? 14.844 11.102 29.338 1.00 39.53 90 ARG A C 1
ATOM 690 O O . ARG A 1 90 ? 15.290 11.399 28.231 1.00 39.53 90 ARG A O 1
ATOM 697 N N . GLU A 1 91 ? 14.944 11.809 30.456 1.00 40.91 91 GLU A N 1
ATOM 698 C CA . GLU A 1 91 ? 15.885 12.895 30.739 1.00 40.91 91 GLU A CA 1
ATOM 699 C C . GLU A 1 91 ? 17.336 12.475 30.475 1.00 40.91 91 GLU A C 1
ATOM 701 O O . GLU A 1 91 ? 17.638 11.263 30.623 1.00 40.91 91 GLU A O 1
#

Secondary structure (DSSP, 8-state):
---SSS-HHHHHHHHHHHHHHHTTPPPP-----SS--HHHHHHHHHHH---HHHHHHHHHHHHHHHHHHHHHHHHHHTTPPP---------

Radius of gyration: 17.03 Å; chains: 1; bounding box: 32×25×47 Å